Protein AF-A0A3L7LS64-F1 (afdb_monomer)

pLDDT: mean 93.47, std 5.41, range [69.38, 98.62]

Solvent-accessible surface area (backbone atoms only — not comparable to full-atom values): 7536 Å² total; per-residue (Å²): 107,69,66,43,49,52,45,45,71,52,63,75,71,38,82,45,77,49,74,37,39,55,90,78,47,45,73,54,50,40,78,74,28,48,90,28,29,52,50,44,81,77,49,72,58,97,64,29,41,31,31,40,27,45,29,77,42,66,47,90,64,60,78,77,78,52,58,44,73,52,77,53,92,98,41,78,44,60,40,48,89,90,46,57,61,70,90,49,86,47,72,65,60,53,55,55,57,70,68,57,89,62,86,88,77,84,92,80,82,73,86,83,44,66,56,39,58,78,80,71,103

Secondary structure (DSSP, 8-state):
-HHHHHHHHSPTT-EEEEEEEGGGTGGGHHHHHTTTS--EEEE--TTEEEEEEE--SPPP--GGGG-EEEEETTEEEEE-TT-TTTTS--HHHHHHHTT--S---S----TT-TTTHHHH-

Nearest PDB structures (foldseek):
  2pjd-assembly1_A  TM=9.476E-01  e=3.752E-12  Escherichia coli
  4dcm-assembly1_A  TM=8.212E-01  e=9.074E-04  Escherichia coli K-12
  3dmh-assembly1_A  TM=8.478E-01  e=9.667E-04  Thermus thermophilus HB8
  7yri-assembly2_C  TM=6.761E-01  e=1.435E-01  Homo sapiens
  7yri-assembly2_A  TM=6.760E-01  e=3.267E-01  Homo sapiens

Sequence (121 aa):
FQLTNLLSLLPLGCDVFVVGENRSGVRSAEPMLAAWCPLAKIDSAQRCGLYHGELVQQPRFNAGAFWQSYSLEDVVIKTLPGVFSRDGMDNGSQLLLSTFDRPLQGHVADIGCGGGVLSAV

Radius of gyration: 20.13 Å; Cα contacts (8 Å, |Δi|>4): 161; chains: 1; bounding box: 43×32×56 Å

Foldseek 3Di:
DVVLVVLQPDDFFDKDKQKDAQVVPSVVCQVVCCVFWHWDFDDDDDRMTIIMTTGHHHHDDDQVVQWDWDDDPPDIFIAGPPFPPRPHDDPVLVVVVVPDPDDDDDDDDDDSCGSVVSVVD

Structure (mmCIF, N/CA/C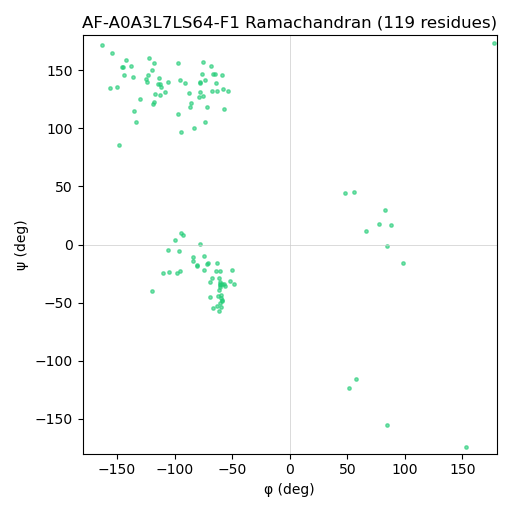/O backbone):
data_AF-A0A3L7LS64-F1
#
_entry.id   AF-A0A3L7LS64-F1
#
loop_
_atom_site.group_PDB
_atom_site.id
_atom_site.type_symbol
_atom_site.label_atom_id
_atom_site.label_alt_id
_atom_site.label_comp_id
_atom_site.label_asym_id
_atom_site.label_entity_id
_atom_site.label_seq_id
_atom_site.pdbx_PDB_ins_code
_atom_site.Cartn_x
_atom_site.Cartn_y
_atom_site.Cartn_z
_atom_site.occupancy
_atom_site.B_iso_or_equiv
_atom_site.auth_seq_id
_atom_site.auth_comp_id
_atom_site.auth_asym_id
_atom_site.auth_atom_id
_atom_site.pdbx_PDB_model_num
ATOM 1 N N . PHE A 1 1 ? 0.029 -4.288 -2.644 1.00 94.62 1 PHE A N 1
ATOM 2 C CA . PHE A 1 1 ? -1.428 -4.254 -2.882 1.00 94.62 1 PHE A CA 1
ATOM 3 C C . PHE A 1 1 ? -1.777 -3.438 -4.121 1.00 94.62 1 PHE A C 1
ATOM 5 O O . PHE A 1 1 ? -2.070 -4.042 -5.140 1.00 94.62 1 PHE A O 1
ATOM 12 N N . GLN A 1 2 ? -1.720 -2.098 -4.075 1.00 96.88 2 GLN A N 1
ATOM 13 C CA . GLN A 1 2 ? -2.208 -1.245 -5.174 1.00 96.88 2 GLN A CA 1
ATOM 14 C C . GLN A 1 2 ? -1.436 -1.451 -6.483 1.00 96.88 2 GLN A C 1
ATOM 16 O O . GLN A 1 2 ? -2.048 -1.768 -7.495 1.00 96.88 2 GLN A O 1
ATOM 21 N N . LEU A 1 3 ? -0.102 -1.356 -6.447 1.00 96.25 3 LEU A N 1
ATOM 22 C CA . LEU A 1 3 ? 0.736 -1.542 -7.638 1.00 96.25 3 LEU A CA 1
ATOM 23 C C . LEU A 1 3 ? 0.541 -2.930 -8.257 1.00 96.25 3 LEU A C 1
ATOM 25 O O . LEU A 1 3 ? 0.270 -3.046 -9.441 1.00 96.25 3 LEU A O 1
ATOM 29 N N . THR A 1 4 ? 0.577 -3.984 -7.441 1.00 96.38 4 THR A N 1
ATOM 30 C CA . THR A 1 4 ? 0.328 -5.357 -7.905 1.00 96.38 4 THR A CA 1
ATOM 31 C C . THR A 1 4 ? -1.069 -5.545 -8.499 1.00 96.38 4 THR A C 1
ATOM 33 O O . THR A 1 4 ? -1.212 -6.298 -9.449 1.00 96.38 4 THR A O 1
ATOM 36 N N . ASN A 1 5 ? -2.092 -4.862 -7.973 1.00 97.94 5 ASN A N 1
ATOM 37 C CA . ASN A 1 5 ? -3.441 -4.897 -8.539 1.00 97.94 5 ASN A CA 1
ATOM 38 C C . ASN A 1 5 ? -3.472 -4.227 -9.917 1.00 97.94 5 ASN A C 1
ATOM 40 O O . ASN A 1 5 ? -3.842 -4.854 -10.902 1.00 97.94 5 ASN A O 1
ATOM 44 N N . LEU A 1 6 ? -3.011 -2.976 -10.000 1.00 97.94 6 LEU A N 1
ATOM 45 C CA . LEU A 1 6 ? -3.027 -2.204 -11.243 1.00 97.94 6 LEU A CA 1
ATOM 46 C C . LEU A 1 6 ? -2.200 -2.877 -12.342 1.00 97.94 6 LEU A C 1
ATOM 48 O O . LEU A 1 6 ? -2.709 -3.113 -13.433 1.00 97.94 6 LEU A O 1
ATOM 52 N N . LEU A 1 7 ? -0.956 -3.257 -12.041 1.00 98.00 7 LEU A N 1
ATOM 53 C CA . LEU A 1 7 ? -0.072 -3.898 -13.015 1.00 98.00 7 LEU A CA 1
ATOM 54 C C . LEU A 1 7 ? -0.590 -5.268 -13.477 1.00 98.00 7 LEU A C 1
ATOM 56 O O . LEU A 1 7 ? -0.225 -5.705 -14.559 1.00 98.00 7 LEU A O 1
ATOM 60 N N . SER A 1 8 ? -1.443 -5.948 -12.700 1.00 97.81 8 SER A N 1
ATOM 61 C CA . SER A 1 8 ? -2.069 -7.206 -13.143 1.00 97.81 8 SER A CA 1
ATOM 62 C C . SER A 1 8 ? -3.137 -7.013 -14.230 1.00 97.81 8 SER A C 1
ATOM 64 O O . SER A 1 8 ? -3.510 -7.976 -14.895 1.00 97.81 8 SER A O 1
ATOM 66 N N . LEU A 1 9 ? -3.625 -5.780 -14.408 1.00 98.00 9 LEU A N 1
ATOM 67 C CA . LEU A 1 9 ? -4.721 -5.433 -15.319 1.00 98.00 9 LEU A CA 1
ATOM 68 C C . LEU A 1 9 ? -4.252 -4.628 -16.537 1.00 98.00 9 LEU A C 1
ATOM 70 O O . LEU A 1 9 ? -4.930 -4.617 -17.562 1.00 98.00 9 LEU A O 1
ATOM 74 N N . LEU A 1 10 ? -3.121 -3.928 -16.423 1.00 97.94 10 LEU A N 1
ATOM 75 C CA . LEU A 1 10 ? -2.581 -3.083 -17.487 1.00 97.94 10 LEU A CA 1
ATOM 76 C C . LEU A 1 10 ? -1.915 -3.918 -18.593 1.00 97.94 10 LEU A C 1
ATOM 78 O O . LEU A 1 10 ? -1.345 -4.972 -18.301 1.00 97.94 10 LEU A O 1
ATOM 82 N N . PRO A 1 11 ? -1.973 -3.472 -19.861 1.00 98.06 11 PRO A N 1
ATOM 83 C CA . PRO A 1 11 ? -1.340 -4.181 -20.965 1.00 98.06 11 PRO A CA 1
ATOM 84 C C . PRO A 1 11 ? 0.187 -4.164 -20.833 1.00 98.06 11 PRO A C 1
ATOM 86 O O . PRO A 1 11 ? 0.773 -3.183 -20.380 1.00 98.06 11 PRO A O 1
ATOM 89 N N . LEU A 1 12 ? 0.833 -5.243 -21.280 1.00 98.25 12 LEU A N 1
ATOM 90 C CA . LEU A 1 12 ? 2.287 -5.260 -21.436 1.00 98.25 12 LEU A CA 1
ATOM 91 C C . LEU A 1 12 ? 2.724 -4.163 -22.412 1.00 98.25 12 LEU A C 1
ATOM 93 O O . LEU A 1 12 ? 2.012 -3.860 -23.372 1.00 98.25 12 LEU A O 1
ATOM 97 N N . GLY A 1 13 ? 3.890 -3.581 -22.159 1.00 98.12 13 GLY A N 1
ATOM 98 C CA . GLY A 1 13 ? 4.422 -2.473 -22.944 1.00 98.12 13 GLY A CA 1
ATOM 99 C C . GLY A 1 13 ? 3.911 -1.093 -22.529 1.00 98.12 13 GLY A C 1
ATOM 100 O O . GLY A 1 13 ? 4.302 -0.100 -23.132 1.00 98.12 13 GLY A O 1
ATOM 101 N N . CYS A 1 14 ? 3.026 -0.986 -21.528 1.00 98.19 14 CYS A N 1
ATOM 102 C CA . CYS A 1 14 ? 2.589 0.327 -21.061 1.00 98.19 14 CYS A CA 1
ATOM 103 C C . CYS A 1 14 ? 3.682 1.030 -20.247 1.00 98.19 14 CYS A C 1
ATOM 105 O O . CYS A 1 14 ? 4.341 0.410 -19.405 1.00 98.19 14 CYS A O 1
ATOM 107 N N . ASP A 1 15 ? 3.788 2.344 -20.430 1.00 98.38 15 ASP A N 1
ATOM 108 C CA . ASP A 1 15 ? 4.608 3.194 -19.576 1.00 98.38 15 ASP A CA 1
ATOM 109 C C . ASP A 1 15 ? 4.029 3.278 -18.160 1.00 98.38 15 ASP A C 1
ATOM 111 O O . ASP A 1 15 ? 2.844 3.561 -17.952 1.00 98.38 15 ASP A O 1
ATOM 115 N N . VAL A 1 16 ? 4.893 3.081 -17.170 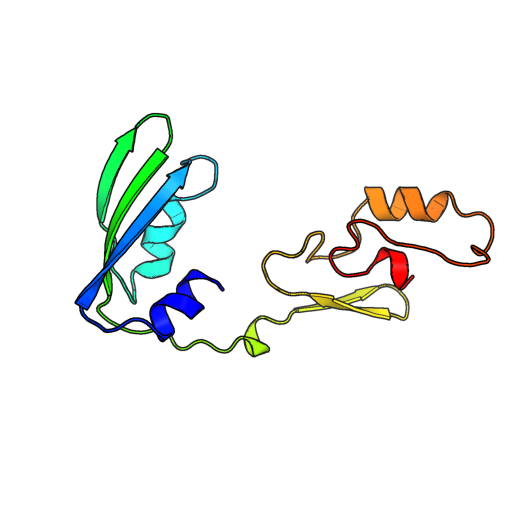1.00 98.25 16 VAL A N 1
ATOM 116 C CA . VAL A 1 16 ? 4.581 3.216 -15.750 1.00 98.25 16 VAL A CA 1
ATOM 117 C C . VAL A 1 16 ? 5.457 4.313 -15.172 1.00 98.25 16 VAL A C 1
ATOM 119 O O . VAL A 1 16 ? 6.684 4.222 -15.169 1.00 98.25 16 VAL A O 1
ATOM 122 N N . PHE A 1 17 ? 4.812 5.340 -14.627 1.00 98.12 17 PHE A N 1
ATOM 123 C CA . PHE A 1 17 ? 5.477 6.406 -13.891 1.00 98.12 17 PHE A CA 1
ATOM 124 C C . PHE A 1 17 ? 5.170 6.281 -12.402 1.00 98.12 17 PHE A C 1
ATOM 126 O O . PHE A 1 17 ? 4.009 6.168 -12.003 1.00 98.12 17 PHE A O 1
ATOM 133 N N . VAL A 1 18 ? 6.209 6.341 -11.570 1.00 98.00 18 VAL A N 1
ATOM 134 C CA . VAL A 1 18 ? 6.074 6.400 -10.111 1.00 98.00 18 VAL A CA 1
ATOM 135 C C . VAL A 1 18 ? 6.666 7.707 -9.615 1.00 98.00 18 VAL A C 1
ATOM 137 O O . VAL A 1 18 ? 7.838 8.001 -9.839 1.00 98.00 18 VAL A O 1
ATOM 140 N N . VAL A 1 19 ? 5.852 8.490 -8.915 1.00 97.38 19 VAL A N 1
ATOM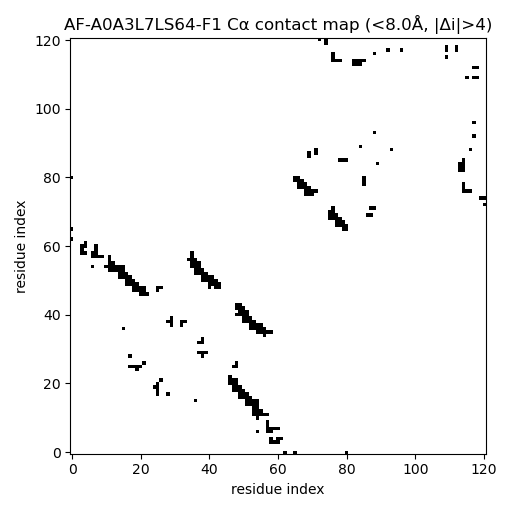 141 C CA . VAL A 1 19 ? 6.249 9.759 -8.305 1.00 97.38 19 VAL A CA 1
ATOM 142 C C . VAL A 1 19 ? 5.924 9.742 -6.820 1.00 97.38 19 VAL A C 1
ATOM 144 O O . VAL A 1 19 ? 4.904 9.200 -6.398 1.00 97.38 19 VAL A O 1
ATOM 147 N N . GLY A 1 20 ? 6.792 10.336 -6.010 1.00 96.88 20 GLY A N 1
ATOM 148 C CA . GLY A 1 20 ? 6.553 10.452 -4.577 1.00 96.88 20 GLY A CA 1
ATOM 149 C C . GLY A 1 20 ? 7.707 11.101 -3.832 1.00 96.88 20 GLY A C 1
ATOM 150 O O . GLY A 1 20 ? 8.775 11.349 -4.395 1.00 96.88 20 GLY A O 1
ATOM 151 N N . GLU A 1 21 ? 7.496 11.368 -2.545 1.00 97.44 21 GLU A N 1
ATOM 152 C CA . GLU A 1 21 ? 8.522 11.931 -1.672 1.00 97.44 21 GLU A CA 1
ATOM 153 C C . GLU A 1 21 ? 9.530 10.853 -1.237 1.00 97.44 21 GLU A C 1
ATOM 155 O O . GLU A 1 21 ? 9.179 9.734 -0.854 1.00 97.44 21 GLU A O 1
ATOM 160 N N . ASN A 1 22 ? 10.813 11.214 -1.218 1.00 93.12 22 ASN A N 1
ATOM 161 C CA . ASN A 1 22 ? 11.908 10.381 -0.725 1.00 93.12 22 ASN A CA 1
ATOM 162 C C . ASN A 1 22 ? 11.691 9.925 0.723 1.00 93.12 22 ASN A C 1
ATOM 164 O O . ASN A 1 22 ? 12.058 8.803 1.061 1.00 93.12 22 ASN A O 1
ATOM 168 N N . ARG A 1 23 ? 11.100 10.779 1.571 1.00 94.12 23 ARG A N 1
ATOM 169 C CA . ARG A 1 23 ? 10.838 10.471 2.987 1.00 94.12 23 ARG A CA 1
ATOM 170 C C . ARG A 1 23 ? 9.590 9.616 3.202 1.00 94.12 23 ARG A C 1
ATOM 172 O O . ARG A 1 23 ? 9.487 8.978 4.240 1.00 94.12 23 ARG A O 1
ATOM 179 N N . SER A 1 24 ? 8.705 9.540 2.209 1.00 94.06 24 SER A N 1
ATOM 180 C CA . SER A 1 24 ? 7.534 8.653 2.208 1.00 94.06 24 SER A CA 1
ATOM 181 C C . SER A 1 24 ? 7.814 7.302 1.545 1.00 94.06 24 SER A C 1
ATOM 183 O O . SER A 1 24 ? 6.897 6.515 1.333 1.00 94.06 24 SER A O 1
ATOM 185 N N . GLY A 1 25 ? 9.077 7.018 1.206 1.00 94.38 25 GLY A N 1
ATOM 186 C CA . GLY A 1 25 ? 9.501 5.694 0.757 1.00 94.38 25 GLY A CA 1
ATOM 187 C C . GLY A 1 25 ? 9.381 5.428 -0.744 1.00 94.38 25 GLY A C 1
ATOM 188 O O . GLY A 1 25 ? 9.491 4.265 -1.128 1.00 94.38 25 GLY A O 1
ATOM 189 N N . VAL A 1 26 ? 9.235 6.456 -1.598 1.00 96.56 26 VAL A N 1
ATOM 190 C CA . VAL A 1 26 ?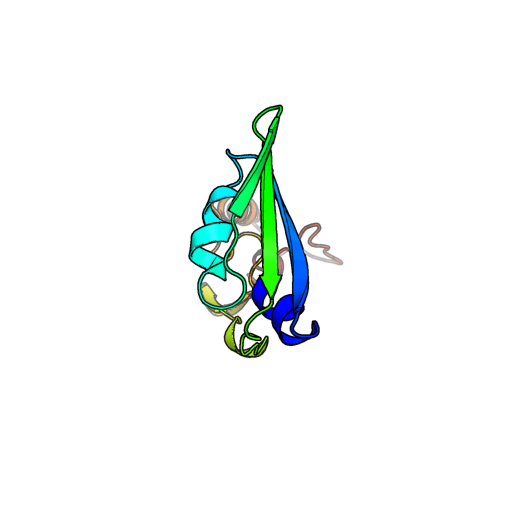 9.139 6.291 -3.072 1.00 96.56 26 VAL A CA 1
ATOM 191 C C . VAL A 1 26 ? 10.274 5.442 -3.663 1.00 96.56 26 VAL A C 1
ATOM 193 O O . VAL A 1 26 ? 10.065 4.688 -4.605 1.00 96.56 26 VAL A O 1
ATOM 196 N N . ARG A 1 27 ? 11.469 5.491 -3.058 1.00 95.62 27 ARG A N 1
ATOM 197 C CA . ARG A 1 27 ? 12.650 4.717 -3.482 1.00 95.62 27 ARG A CA 1
ATOM 198 C C . ARG A 1 27 ? 12.432 3.205 -3.435 1.00 95.62 27 ARG A C 1
ATOM 200 O O . ARG A 1 27 ? 13.118 2.474 -4.135 1.00 95.62 27 ARG A O 1
ATOM 207 N N . SER A 1 28 ? 11.476 2.742 -2.633 1.00 96.88 28 SER A N 1
ATOM 208 C CA . SER A 1 28 ? 11.128 1.322 -2.525 1.00 96.88 28 SER A CA 1
ATOM 209 C C . SER A 1 28 ? 10.419 0.799 -3.775 1.00 96.88 28 SER A C 1
ATOM 211 O O . SER A 1 28 ? 10.346 -0.412 -3.952 1.00 96.88 28 SER A O 1
ATOM 213 N N . ALA A 1 29 ? 9.906 1.679 -4.645 1.00 96.69 29 ALA A N 1
ATOM 214 C CA . ALA A 1 29 ? 9.226 1.278 -5.873 1.00 96.69 29 ALA A CA 1
ATOM 215 C C . ALA A 1 29 ? 10.146 0.490 -6.816 1.00 96.69 29 ALA A C 1
ATOM 217 O O . ALA A 1 29 ? 9.709 -0.497 -7.398 1.00 96.69 29 ALA A O 1
ATOM 218 N N . GLU A 1 30 ? 11.417 0.882 -6.919 1.00 96.00 30 GLU A N 1
ATOM 219 C CA . GLU A 1 30 ? 12.399 0.248 -7.804 1.00 96.00 30 GLU A CA 1
ATOM 220 C C . GLU A 1 30 ? 12.634 -1.237 -7.456 1.00 96.00 30 GLU A C 1
ATOM 222 O O . GLU A 1 30 ? 12.330 -2.089 -8.294 1.00 96.00 30 GLU A O 1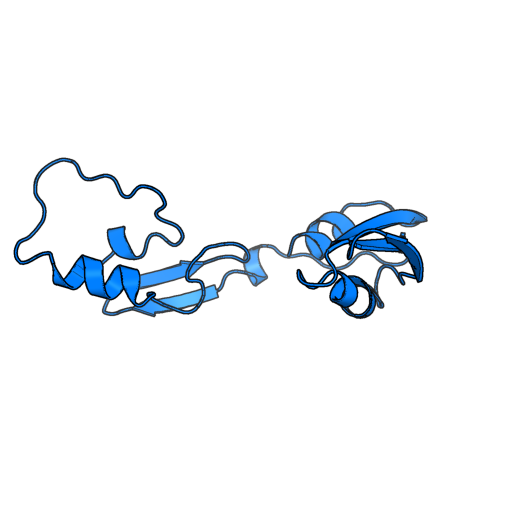
ATOM 227 N N . PRO A 1 31 ? 13.041 -1.615 -6.224 1.00 97.31 31 PRO A N 1
ATOM 228 C CA . PRO A 1 31 ? 13.157 -3.028 -5.864 1.00 97.31 31 PRO A CA 1
ATOM 229 C C . PRO A 1 31 ? 11.801 -3.749 -5.797 1.00 97.31 31 PRO A C 1
ATOM 231 O O . PRO A 1 31 ? 11.742 -4.950 -6.048 1.00 97.31 31 PRO A O 1
ATOM 234 N N . MET A 1 32 ? 10.702 -3.049 -5.485 1.00 96.25 32 MET A N 1
ATOM 235 C CA . MET A 1 32 ? 9.365 -3.655 -5.416 1.00 96.25 32 MET A CA 1
ATOM 236 C C . MET A 1 32 ? 8.834 -4.080 -6.790 1.00 96.25 32 MET A C 1
ATOM 238 O O . MET A 1 32 ? 8.074 -5.045 -6.873 1.00 96.25 32 MET A O 1
ATOM 242 N N . LEU A 1 33 ? 9.203 -3.357 -7.851 1.00 97.12 33 LEU A N 1
ATOM 243 C CA . LEU A 1 33 ? 8.701 -3.578 -9.207 1.00 97.12 33 LEU A CA 1
ATOM 244 C C . LEU A 1 33 ? 9.707 -4.251 -10.142 1.00 97.12 33 LEU A C 1
ATOM 246 O O . LEU A 1 33 ? 9.317 -4.622 -11.244 1.00 97.12 33 LEU A O 1
ATOM 250 N N . ALA A 1 34 ? 10.946 -4.488 -9.705 1.00 97.06 34 ALA A N 1
ATOM 251 C CA . ALA A 1 34 ? 12.041 -5.001 -10.533 1.00 97.06 34 ALA A CA 1
ATOM 252 C C . ALA A 1 34 ? 11.694 -6.231 -11.400 1.00 97.06 34 ALA A C 1
ATOM 254 O O . ALA A 1 34 ? 12.195 -6.351 -12.512 1.00 97.06 34 ALA A O 1
ATOM 255 N N . ALA A 1 35 ? 10.827 -7.132 -10.921 1.00 96.94 35 ALA A N 1
ATOM 256 C CA . ALA A 1 35 ? 10.431 -8.341 -11.652 1.00 96.94 35 ALA A CA 1
ATOM 257 C C . ALA A 1 35 ? 9.346 -8.121 -12.727 1.00 96.94 35 ALA A C 1
ATOM 259 O O . ALA A 1 35 ? 9.149 -8.983 -13.578 1.00 96.94 35 ALA A O 1
ATOM 260 N N . TRP A 1 36 ? 8.609 -7.012 -12.668 1.00 98.00 36 TRP A N 1
ATOM 261 C CA . TRP A 1 36 ? 7.422 -6.760 -13.500 1.00 98.00 36 TRP A CA 1
ATOM 262 C C . TRP A 1 36 ? 7.578 -5.525 -14.376 1.00 98.00 36 TRP A C 1
ATOM 264 O O . TRP A 1 36 ? 7.160 -5.519 -15.528 1.00 98.00 36 TRP A O 1
ATOM 274 N N . CYS A 1 37 ? 8.174 -4.480 -13.815 1.00 98.00 37 CYS A N 1
ATOM 275 C CA . CYS A 1 37 ? 8.372 -3.184 -14.432 1.00 98.00 37 CYS A CA 1
ATOM 276 C C . CYS A 1 37 ? 9.680 -2.590 -13.883 1.00 98.00 37 CYS A C 1
ATOM 278 O O . CYS A 1 37 ? 9.655 -1.887 -12.868 1.00 98.00 37 CYS A O 1
ATOM 280 N N . PRO A 1 38 ? 10.839 -2.931 -14.479 1.00 98.00 38 PRO A N 1
ATOM 281 C CA . PRO A 1 38 ? 12.122 -2.358 -14.094 1.00 98.00 38 PRO A CA 1
ATOM 282 C C . PRO A 1 38 ? 12.078 -0.835 -14.222 1.00 98.00 38 PRO A C 1
ATOM 284 O O . PRO A 1 38 ? 11.890 -0.300 -15.314 1.00 98.00 38 PRO A O 1
ATOM 287 N N . LEU A 1 39 ? 12.226 -0.143 -13.095 1.00 98.12 39 LEU A N 1
ATOM 288 C CA . LEU A 1 39 ? 12.168 1.311 -13.042 1.00 98.12 39 LEU A CA 1
ATOM 289 C C . LEU A 1 39 ? 13.567 1.921 -13.117 1.00 98.12 39 LEU A C 1
ATOM 291 O O . LEU A 1 39 ? 14.493 1.454 -12.460 1.00 98.12 39 LEU A O 1
ATOM 295 N N . ALA A 1 40 ? 13.681 3.033 -13.834 1.00 97.56 40 ALA A N 1
ATOM 296 C CA . ALA A 1 40 ? 14.809 3.946 -13.783 1.00 97.56 40 ALA A CA 1
ATOM 297 C C . ALA A 1 40 ? 14.351 5.291 -13.213 1.00 97.56 40 ALA A C 1
ATOM 299 O O . ALA A 1 40 ? 13.285 5.810 -13.552 1.00 97.56 40 ALA A O 1
ATOM 300 N N . LYS A 1 41 ? 15.164 5.886 -12.342 1.00 97.19 41 LYS A N 1
ATOM 301 C CA . LYS A 1 41 ? 14.919 7.248 -11.869 1.00 97.19 41 LYS A CA 1
ATOM 302 C C . LYS A 1 41 ? 15.221 8.234 -13.000 1.00 97.19 41 LYS A C 1
ATOM 304 O O . LYS A 1 41 ? 16.367 8.321 -13.433 1.00 97.19 41 LYS A O 1
ATOM 309 N N . ILE A 1 42 ? 14.218 8.993 -13.433 1.00 97.31 42 ILE A N 1
ATOM 310 C CA . ILE A 1 42 ? 14.345 9.941 -14.551 1.00 97.31 42 ILE A CA 1
ATOM 311 C C . ILE A 1 42 ? 14.416 11.402 -14.103 1.00 97.31 42 ILE A C 1
ATOM 313 O O . ILE A 1 42 ? 14.981 12.219 -14.821 1.00 97.31 42 ILE A O 1
ATOM 317 N N . ASP A 1 43 ? 13.902 11.738 -12.914 1.00 96.06 43 ASP A N 1
ATOM 318 C CA . ASP A 1 43 ? 14.020 13.092 -12.361 1.00 96.06 43 ASP A CA 1
ATOM 319 C C . ASP A 1 43 ? 13.951 13.102 -10.820 1.00 96.06 43 ASP A C 1
ATOM 321 O O . ASP A 1 43 ? 13.559 12.130 -10.158 1.00 96.06 43 ASP A O 1
ATOM 325 N N . SER A 1 44 ? 14.355 14.216 -10.215 1.00 94.38 44 SER A N 1
ATOM 326 C CA . SER A 1 44 ? 14.075 14.538 -8.820 1.00 94.38 44 SER A CA 1
ATOM 327 C C . SER A 1 44 ? 14.122 16.034 -8.553 1.00 94.38 44 SER A C 1
ATOM 329 O O . SER A 1 44 ? 15.111 16.694 -8.854 1.00 94.38 44 SER A O 1
ATOM 331 N N . ALA A 1 45 ? 13.123 16.524 -7.826 1.00 93.94 45 ALA A N 1
ATOM 332 C CA . ALA A 1 45 ? 13.063 17.890 -7.326 1.00 93.94 45 ALA A CA 1
ATOM 333 C C . ALA A 1 45 ? 12.380 17.915 -5.955 1.00 93.94 45 ALA A C 1
ATOM 335 O O . ALA A 1 45 ? 11.569 17.047 -5.657 1.00 93.94 45 ALA A O 1
ATOM 336 N N . GLN A 1 46 ? 12.700 18.902 -5.111 1.00 89.88 46 GLN A N 1
ATOM 337 C CA . GLN A 1 46 ? 11.979 19.185 -3.854 1.00 89.88 46 GLN A CA 1
ATOM 338 C C . GLN A 1 46 ? 11.723 17.959 -2.955 1.00 89.88 46 GLN A C 1
ATOM 340 O O . GLN A 1 46 ? 10.646 17.789 -2.398 1.00 89.88 46 GLN A O 1
ATOM 345 N N . ARG A 1 47 ? 12.737 17.100 -2.784 1.00 93.56 47 ARG A N 1
ATOM 346 C CA . ARG A 1 47 ? 12.643 15.836 -2.024 1.00 93.56 47 ARG A CA 1
ATOM 347 C C . ARG A 1 47 ? 11.713 14.789 -2.645 1.00 93.56 47 ARG A C 1
ATOM 349 O O . ARG A 1 47 ? 11.537 13.751 -2.018 1.00 93.56 47 ARG A O 1
ATOM 356 N N . CYS A 1 48 ? 11.253 14.963 -3.874 1.00 96.50 48 CYS A N 1
ATOM 357 C CA . CYS A 1 48 ? 10.553 13.955 -4.660 1.00 96.50 48 CYS A CA 1
ATOM 358 C C . CYS A 1 48 ? 11.496 13.218 -5.619 1.00 96.50 48 CYS A C 1
ATOM 360 O O . CYS A 1 48 ? 12.565 13.719 -5.982 1.00 96.50 48 CYS A O 1
ATOM 362 N N . GLY A 1 49 ? 11.108 12.009 -6.007 1.00 97.00 49 GLY A N 1
ATOM 363 C CA . GLY A 1 49 ? 11.717 11.254 -7.099 1.00 97.00 49 GLY A CA 1
ATOM 364 C C . GLY A 1 49 ? 10.653 10.885 -8.124 1.00 97.00 49 GLY A C 1
ATOM 365 O O . GLY A 1 49 ? 9.534 10.544 -7.739 1.00 97.00 49 GLY A O 1
ATOM 366 N N . LEU A 1 50 ? 11.016 10.970 -9.401 1.00 97.94 50 LEU A N 1
ATOM 367 C CA . LEU A 1 50 ? 10.226 10.479 -10.520 1.0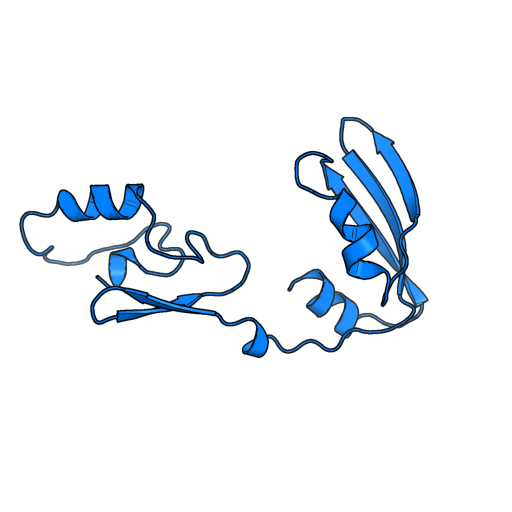0 97.94 50 LEU A CA 1
ATOM 368 C C . LEU A 1 50 ? 10.961 9.300 -11.155 1.00 97.94 50 LEU A C 1
ATOM 370 O O . LEU A 1 50 ? 12.143 9.395 -11.495 1.00 97.94 50 LEU A O 1
ATOM 374 N N . TYR A 1 51 ? 10.239 8.204 -11.311 1.00 98.31 51 TYR A N 1
ATOM 375 C CA . TYR A 1 51 ? 10.718 6.950 -11.862 1.00 98.31 51 TYR A CA 1
ATOM 376 C C . TYR A 1 51 ? 9.851 6.565 -13.052 1.00 98.31 51 TYR A C 1
ATOM 378 O O . TYR A 1 51 ? 8.646 6.821 -13.043 1.00 98.31 51 TYR A O 1
ATOM 386 N N . HIS A 1 52 ? 10.462 5.938 -14.046 1.00 98.50 52 HIS A N 1
ATOM 387 C CA . HIS A 1 52 ? 9.806 5.464 -15.257 1.00 98.50 52 HIS A CA 1
ATOM 388 C C . HIS A 1 52 ? 10.291 4.060 -15.599 1.00 98.50 52 HIS A C 1
ATOM 390 O O . HIS A 1 52 ? 11.453 3.728 -15.373 1.00 98.50 52 HIS A O 1
ATOM 396 N N . GLY A 1 53 ? 9.391 3.241 -16.122 1.00 98.12 53 GLY A N 1
ATOM 397 C CA . GLY A 1 53 ? 9.700 1.943 -16.695 1.00 98.12 53 GLY A CA 1
ATOM 398 C C . GLY A 1 53 ? 8.547 1.453 -17.555 1.00 98.12 53 GLY A C 1
ATOM 399 O O . GLY A 1 53 ? 7.464 2.036 -17.559 1.00 98.12 53 GLY A O 1
ATOM 400 N N . GLU A 1 54 ? 8.780 0.361 -18.266 1.00 98.50 54 GLU A N 1
ATOM 401 C CA . GLU A 1 54 ? 7.773 -0.300 -19.092 1.00 98.50 54 GLU A CA 1
ATOM 402 C C . GLU A 1 54 ? 7.315 -1.591 -18.401 1.00 98.50 54 GLU A C 1
ATOM 404 O O . GLU A 1 54 ? 8.119 -2.301 -17.786 1.00 98.50 54 GLU A O 1
ATOM 409 N N . LEU A 1 55 ? 6.016 -1.895 -18.445 1.00 98.62 55 LEU A N 1
ATOM 410 C CA . LEU A 1 55 ? 5.487 -3.142 -17.890 1.00 98.62 55 LEU A CA 1
ATOM 411 C C . LEU A 1 55 ? 5.863 -4.329 -18.790 1.00 98.62 55 LEU A C 1
ATOM 413 O O . LEU A 1 55 ? 5.250 -4.544 -19.834 1.00 98.62 55 LEU A O 1
ATOM 417 N N . VAL A 1 56 ? 6.830 -5.137 -18.355 1.00 98.44 56 VAL A N 1
ATOM 418 C CA . VAL A 1 56 ? 7.327 -6.306 -19.105 1.00 98.44 56 VAL A CA 1
ATOM 419 C C . VAL A 1 56 ? 6.652 -7.614 -18.693 1.00 98.44 56 VAL A C 1
ATOM 421 O O . VAL A 1 56 ? 6.606 -8.563 -19.473 1.00 98.44 56 VAL A O 1
ATOM 424 N N . GLN A 1 57 ? 6.097 -7.675 -17.480 1.00 97.94 57 GLN A N 1
ATOM 425 C CA . GLN A 1 57 ? 5.378 -8.845 -16.983 1.00 97.94 57 GLN A CA 1
ATOM 426 C C . GLN A 1 57 ? 4.277 -8.442 -15.999 1.00 97.94 57 GLN A C 1
ATOM 428 O O . GLN A 1 57 ? 4.514 -7.681 -15.068 1.00 97.94 57 GLN A O 1
ATOM 433 N N . GLN A 1 58 ? 3.085 -9.026 -16.136 1.00 98.19 58 GLN A N 1
ATOM 434 C CA . GLN A 1 58 ? 1.994 -8.817 -15.183 1.00 98.19 58 GLN A CA 1
ATOM 435 C C . GLN A 1 58 ? 2.204 -9.651 -13.901 1.00 98.19 58 GLN A C 1
ATOM 437 O O . GLN A 1 58 ? 2.448 -10.863 -13.982 1.00 98.19 58 GLN A O 1
ATOM 442 N N . PRO A 1 59 ? 2.076 -9.059 -12.700 1.00 97.31 59 PRO A N 1
ATOM 443 C CA . PRO A 1 59 ? 1.989 -9.820 -11.460 1.00 97.31 59 PRO A CA 1
ATOM 444 C C . PRO A 1 59 ? 0.676 -10.604 -11.379 1.00 97.31 59 PRO A C 1
ATOM 446 O O . PRO A 1 59 ? -0.360 -10.182 -11.891 1.00 97.31 59 PRO A O 1
ATOM 449 N N . ARG A 1 60 ? 0.680 -11.714 -10.631 1.00 96.31 60 ARG A N 1
ATOM 450 C CA . ARG A 1 60 ? -0.570 -12.331 -10.168 1.00 96.31 60 ARG A CA 1
ATOM 451 C C . ARG A 1 60 ? -1.097 -11.547 -8.973 1.00 96.31 60 ARG A C 1
ATOM 453 O O . ARG A 1 60 ? -0.385 -11.383 -7.983 1.00 96.31 60 ARG A O 1
ATOM 460 N N . PHE A 1 61 ? -2.351 -11.116 -9.042 1.00 97.31 61 PHE A N 1
ATOM 461 C CA . PHE A 1 61 ? -3.014 -10.424 -7.945 1.00 97.31 61 PHE A CA 1
ATOM 462 C C . PHE A 1 61 ? -4.216 -11.225 -7.441 1.00 97.31 61 PHE A C 1
ATOM 464 O O . PHE A 1 61 ? -5.075 -11.641 -8.212 1.00 97.31 61 PHE A O 1
ATOM 471 N N . ASN A 1 62 ? -4.276 -11.431 -6.127 1.00 96.94 62 ASN A N 1
ATOM 472 C CA . ASN A 1 62 ? -5.429 -11.997 -5.440 1.00 96.94 62 ASN A CA 1
ATOM 473 C C . ASN A 1 62 ? -5.715 -11.139 -4.208 1.00 96.94 62 ASN A C 1
ATOM 475 O O . ASN A 1 62 ? -4.991 -11.236 -3.220 1.00 96.94 62 ASN A O 1
ATOM 479 N N . ALA A 1 63 ? -6.772 -10.323 -4.250 1.00 95.12 63 ALA A N 1
ATOM 480 C CA . ALA A 1 63 ? -7.161 -9.467 -3.127 1.00 95.12 63 ALA A CA 1
ATOM 481 C C . ALA A 1 63 ? -7.408 -10.269 -1.836 1.00 95.12 63 ALA A C 1
ATOM 483 O O . ALA A 1 63 ? -7.059 -9.806 -0.752 1.00 95.12 63 ALA A O 1
ATOM 484 N N . GLY A 1 64 ? -7.930 -11.495 -1.959 1.00 96.19 64 GLY A N 1
ATOM 485 C CA . GLY A 1 64 ? -8.170 -12.402 -0.840 1.00 96.19 64 GLY A CA 1
ATOM 486 C C . GLY A 1 64 ? -6.902 -12.743 -0.053 1.00 96.19 64 GLY A C 1
ATOM 487 O O . GLY A 1 64 ? -6.949 -12.857 1.166 1.00 96.19 64 GLY A O 1
ATOM 488 N N . ALA A 1 65 ? -5.757 -12.830 -0.737 1.00 95.69 65 ALA A N 1
ATOM 489 C CA . ALA A 1 65 ? -4.471 -13.172 -0.130 1.00 95.69 65 ALA A CA 1
ATOM 490 C C . ALA A 1 65 ? -3.855 -12.035 0.706 1.00 95.69 65 ALA A C 1
ATOM 492 O O . ALA A 1 65 ? -2.862 -12.255 1.392 1.00 95.69 65 ALA A O 1
ATOM 493 N N . PHE A 1 66 ? -4.413 -10.823 0.638 1.00 94.94 66 PHE A N 1
ATOM 494 C CA . PHE A 1 66 ? -3.938 -9.674 1.411 1.00 94.94 66 PHE A CA 1
ATOM 495 C C . PHE A 1 66 ? -4.711 -9.454 2.711 1.00 94.94 66 PHE A C 1
ATOM 497 O O . PHE A 1 66 ? -4.333 -8.570 3.479 1.00 94.94 66 PHE A O 1
ATOM 504 N N . TRP A 1 67 ? -5.776 -10.220 2.963 1.00 94.62 67 TRP A N 1
ATOM 505 C CA . TRP A 1 67 ? -6.441 -10.183 4.259 1.00 94.62 67 TRP A CA 1
ATOM 506 C C . TRP A 1 67 ? -5.492 -10.665 5.347 1.00 94.62 67 TRP A C 1
ATOM 508 O O . TRP A 1 67 ? -4.857 -11.712 5.231 1.00 94.62 67 TRP A O 1
ATOM 518 N N . GLN A 1 68 ? -5.437 -9.892 6.419 1.00 92.94 68 GLN A N 1
ATOM 519 C CA . GLN A 1 68 ? -4.769 -10.259 7.654 1.00 92.94 68 GLN A CA 1
ATOM 520 C C . GLN A 1 68 ? -5.805 -10.299 8.769 1.00 92.94 68 GLN A C 1
ATOM 522 O O . GLN A 1 68 ? -6.859 -9.661 8.684 1.00 92.94 68 GLN A O 1
ATOM 527 N N . SER A 1 69 ? -5.510 -11.064 9.810 1.00 92.75 69 SER A N 1
ATOM 528 C CA . SER A 1 69 ? -6.358 -11.139 10.987 1.00 92.75 69 SER A CA 1
ATOM 529 C C . SER A 1 69 ? -5.528 -11.281 12.243 1.00 92.75 69 SER A C 1
ATOM 531 O O . SER A 1 69 ? -4.508 -11.970 12.232 1.00 92.75 69 SER A O 1
ATOM 533 N N . TYR A 1 70 ? -6.016 -10.691 13.322 1.00 90.06 70 TYR A N 1
ATOM 534 C CA . TYR A 1 70 ? -5.493 -10.890 14.663 1.00 90.06 70 TYR A CA 1
ATOM 535 C C . TYR A 1 70 ? -6.656 -11.020 15.644 1.00 90.06 70 TYR A C 1
ATOM 537 O O . TYR A 1 70 ? -7.759 -10.530 15.390 1.00 90.06 70 TYR A O 1
ATOM 545 N N . SER A 1 71 ? -6.407 -11.713 16.748 1.00 90.19 71 SER A N 1
ATOM 546 C CA . SER A 1 71 ? -7.369 -11.818 17.840 1.00 90.19 71 SER A CA 1
ATOM 547 C C . SER A 1 71 ? -7.124 -10.705 18.844 1.00 90.19 71 SER A C 1
ATOM 549 O O . SER A 1 71 ? -5.975 -10.410 19.181 1.00 90.19 71 SER A O 1
ATOM 551 N N . LEU A 1 72 ? -8.208 -10.120 19.331 1.00 86.94 72 LEU A N 1
ATOM 552 C CA . LEU A 1 72 ? -8.207 -9.181 20.434 1.00 86.94 72 LEU A CA 1
ATOM 553 C C . LEU A 1 72 ? -9.355 -9.562 21.362 1.00 86.94 72 LEU A C 1
ATOM 555 O O . LEU A 1 72 ? -10.511 -9.516 20.953 1.00 86.94 72 LEU A O 1
ATOM 559 N N . GLU A 1 73 ? -9.013 -9.981 22.580 1.00 84.38 73 GLU A N 1
ATOM 560 C CA . GLU A 1 73 ? -9.970 -10.591 23.510 1.00 84.38 73 GLU A CA 1
ATOM 561 C C . GLU A 1 73 ? -10.736 -11.741 22.823 1.00 84.38 73 GLU A C 1
ATOM 563 O O . GLU A 1 73 ? -10.103 -12.649 22.275 1.00 84.38 73 GLU A O 1
ATOM 568 N N . ASP A 1 74 ? -12.069 -11.683 22.803 1.00 88.19 74 ASP A N 1
ATOM 569 C CA . ASP A 1 74 ? -12.941 -12.687 22.184 1.00 88.19 74 ASP A CA 1
ATOM 570 C C . ASP A 1 74 ? -13.344 -12.338 20.734 1.00 88.19 74 ASP A C 1
ATOM 572 O O . ASP A 1 74 ? -14.198 -12.999 20.134 1.00 88.19 74 ASP A O 1
ATOM 576 N N . VAL A 1 75 ? -12.720 -11.315 20.136 1.00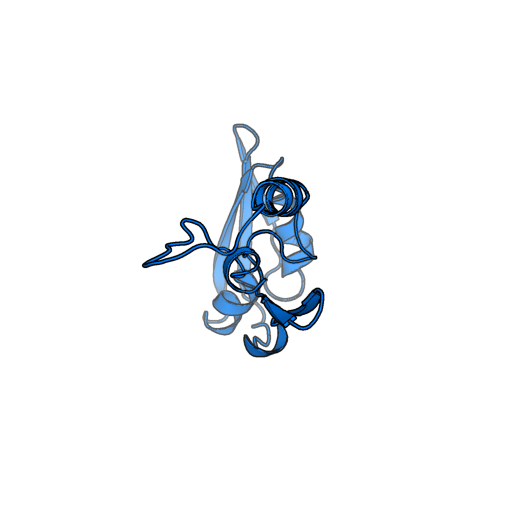 91.25 75 VAL A N 1
ATOM 577 C CA . VAL A 1 75 ? -13.042 -10.820 18.791 1.00 91.25 75 VAL A CA 1
ATOM 578 C C . VAL A 1 75 ? -11.899 -11.083 17.812 1.00 91.25 75 VAL A C 1
ATOM 580 O O . VAL A 1 75 ? -10.720 -10.865 18.092 1.00 91.25 75 VAL A O 1
ATOM 583 N N . VAL A 1 76 ? -12.253 -11.519 16.600 1.00 93.06 76 VAL A N 1
ATOM 584 C CA . VAL A 1 76 ? -11.312 -11.624 15.477 1.00 93.06 76 VAL A CA 1
ATOM 585 C C . VAL A 1 76 ? -11.429 -10.385 14.600 1.00 93.06 76 VAL A C 1
ATOM 587 O O . VAL A 1 76 ? -12.421 -10.208 13.889 1.00 93.06 76 VAL A O 1
ATOM 590 N N . ILE A 1 77 ? -10.383 -9.564 14.592 1.00 91.81 77 ILE A N 1
ATOM 591 C CA . ILE A 1 77 ? -10.290 -8.390 13.728 1.00 91.81 77 ILE A CA 1
ATOM 592 C C . ILE A 1 77 ? -9.692 -8.809 12.389 1.00 91.81 77 ILE A C 1
ATOM 594 O O . ILE A 1 77 ? -8.655 -9.473 12.333 1.00 91.81 77 ILE A O 1
ATOM 598 N N . LYS A 1 78 ? -10.346 -8.416 11.293 1.00 93.56 78 LYS A N 1
ATOM 599 C CA . LYS A 1 78 ? -9.861 -8.619 9.922 1.00 93.56 78 LYS A CA 1
ATOM 600 C C . LYS A 1 78 ? -9.496 -7.280 9.306 1.00 93.56 78 LYS A C 1
ATOM 602 O O . LYS A 1 78 ? -10.253 -6.321 9.409 1.00 93.56 78 LYS A O 1
ATOM 607 N N . THR A 1 79 ? -8.360 -7.220 8.627 1.00 93.56 79 THR A N 1
ATOM 608 C CA . THR A 1 79 ? -7.820 -5.971 8.089 1.00 93.56 79 THR A CA 1
ATOM 609 C C . THR A 1 79 ? -7.161 -6.169 6.728 1.00 93.56 79 THR A C 1
ATOM 611 O O . THR A 1 79 ? -6.774 -7.278 6.348 1.00 93.56 79 THR A O 1
ATOM 614 N N . LEU A 1 80 ? -7.044 -5.070 5.985 1.00 94.00 80 LEU A N 1
ATOM 615 C CA . LEU A 1 80 ? -6.419 -5.001 4.669 1.00 94.00 80 LEU A CA 1
ATOM 616 C C . LEU A 1 80 ? -5.262 -3.986 4.671 1.00 94.00 80 LEU A C 1
ATOM 618 O O . LEU A 1 80 ? -5.196 -3.084 5.518 1.00 94.00 80 LEU A O 1
ATOM 622 N N . PRO A 1 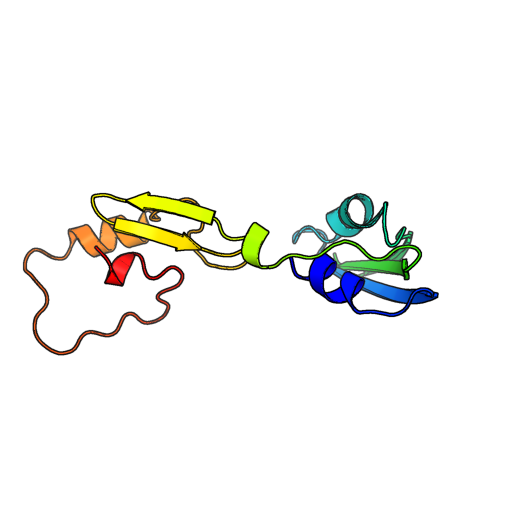81 ? -4.342 -4.073 3.694 1.00 93.94 81 PRO A N 1
ATOM 623 C CA . PRO A 1 81 ? -3.351 -3.032 3.466 1.00 93.94 81 PRO A CA 1
ATOM 624 C C . PRO A 1 81 ? -4.010 -1.655 3.303 1.00 93.94 81 PRO A C 1
ATOM 626 O O . PRO A 1 81 ? -4.953 -1.499 2.536 1.00 93.94 81 PRO A O 1
ATOM 629 N N . GLY A 1 82 ? -3.485 -0.653 4.006 1.00 91.06 82 GLY A N 1
ATOM 630 C CA . GLY A 1 82 ? -4.001 0.722 4.025 1.00 91.06 82 GLY A CA 1
ATOM 631 C C . GLY A 1 82 ? -4.901 1.075 5.215 1.00 91.06 82 GLY A C 1
ATOM 632 O O . GLY A 1 82 ? -5.071 2.258 5.487 1.00 91.06 82 GLY A O 1
ATOM 633 N N . VAL A 1 83 ? -5.419 0.096 5.964 1.00 92.25 83 VAL A N 1
ATOM 634 C CA . VAL A 1 83 ? -6.229 0.359 7.168 1.00 92.25 83 VAL A CA 1
ATOM 635 C C . VAL A 1 83 ? -5.330 0.736 8.358 1.00 92.25 83 VAL A C 1
ATOM 637 O O . VAL A 1 83 ? -4.249 0.159 8.523 1.00 92.25 83 VAL A O 1
ATOM 640 N N . PHE A 1 84 ? -5.764 1.721 9.156 1.00 85.06 84 PHE A N 1
ATOM 641 C CA . PHE A 1 84 ? -5.105 2.150 10.399 1.00 85.06 84 PHE A CA 1
ATOM 642 C C . PHE A 1 84 ? -5.137 1.036 11.458 1.00 85.06 84 PHE A C 1
ATOM 644 O O . PHE A 1 84 ? -6.092 0.267 11.518 1.00 85.06 84 PHE A O 1
ATOM 651 N N . SER A 1 85 ? -4.094 0.955 12.291 1.00 72.56 85 SER A N 1
ATOM 652 C CA . SER A 1 85 ? -3.958 -0.063 13.346 1.00 72.56 85 SER A CA 1
ATOM 653 C C . SER A 1 85 ? -4.059 -1.513 12.841 1.00 72.56 85 SER A C 1
ATOM 655 O O . SER A 1 85 ? -4.756 -2.363 13.394 1.00 72.56 85 SER A O 1
ATOM 657 N N . ARG A 1 86 ? -3.357 -1.803 11.736 1.00 69.38 86 ARG A N 1
ATOM 658 C CA . ARG A 1 86 ? -3.354 -3.132 11.102 1.00 69.38 86 ARG A CA 1
ATOM 659 C C . ARG A 1 86 ? -2.840 -4.244 12.020 1.00 69.38 86 ARG A C 1
ATOM 661 O O . ARG A 1 86 ? -3.310 -5.369 11.914 1.00 69.38 86 ARG A O 1
ATOM 668 N N . ASP A 1 87 ? -1.905 -3.920 12.906 1.00 71.06 87 ASP A N 1
ATOM 669 C CA . ASP A 1 87 ? -1.145 -4.918 13.666 1.00 71.06 87 ASP A CA 1
ATOM 670 C C . ASP A 1 87 ? -1.671 -5.126 15.099 1.00 71.06 87 ASP A C 1
ATOM 672 O O . ASP A 1 87 ? -1.074 -5.873 15.871 1.00 71.06 87 ASP A O 1
ATOM 676 N N . GLY A 1 88 ? -2.773 -4.472 15.477 1.00 76.50 88 GLY A N 1
ATOM 677 C CA . GLY A 1 88 ? -3.342 -4.575 16.821 1.00 76.50 88 GLY A CA 1
ATOM 678 C C . GLY A 1 88 ? -4.133 -3.337 17.222 1.00 76.50 88 GLY A C 1
ATOM 679 O O . GLY A 1 88 ? -4.298 -2.416 16.427 1.00 76.50 88 GLY A O 1
ATOM 680 N N . MET A 1 89 ? -4.592 -3.297 18.471 1.00 82.50 89 MET A N 1
ATOM 681 C CA . MET A 1 89 ? -5.181 -2.094 19.062 1.00 82.50 89 MET A CA 1
ATOM 682 C C . MET A 1 89 ? -4.083 -1.086 19.421 1.00 82.50 89 MET A C 1
ATOM 684 O O . MET A 1 89 ? -3.132 -1.436 20.120 1.00 82.50 89 MET A O 1
ATOM 688 N N . ASP A 1 90 ? -4.216 0.160 18.966 1.00 88.44 90 ASP A N 1
ATOM 689 C CA . ASP A 1 90 ? -3.275 1.221 19.316 1.00 88.44 90 ASP A CA 1
ATOM 690 C C . ASP A 1 90 ? -3.487 1.731 20.753 1.00 88.44 90 ASP A C 1
ATOM 692 O O . ASP A 1 90 ? -4.573 1.638 21.328 1.00 88.44 90 ASP A O 1
ATOM 696 N N . ASN A 1 91 ? -2.438 2.320 21.331 1.00 90.12 91 ASN A N 1
ATOM 697 C CA . ASN A 1 91 ? -2.465 2.818 22.709 1.00 90.12 91 ASN A CA 1
ATOM 698 C C . ASN A 1 91 ? -3.508 3.927 22.933 1.00 90.12 91 ASN A C 1
ATOM 700 O O . ASN A 1 91 ? -4.000 4.082 24.049 1.00 90.12 91 ASN A O 1
ATOM 704 N N . GLY A 1 92 ? -3.835 4.713 21.902 1.00 91.50 92 GLY A N 1
ATOM 705 C CA . GLY A 1 92 ? -4.868 5.743 21.979 1.00 91.50 92 GLY A CA 1
ATOM 706 C C . GLY A 1 92 ? -6.257 5.126 22.109 1.00 91.50 92 GLY A C 1
ATOM 707 O O . GLY A 1 92 ? -7.016 5.529 22.989 1.00 91.50 92 GLY A O 1
ATOM 708 N N . SER A 1 93 ? -6.550 4.100 21.308 1.00 90.81 93 SER A N 1
ATOM 709 C CA . SER A 1 93 ? -7.781 3.307 21.432 1.00 90.81 93 SER A CA 1
ATOM 710 C C . SER A 1 93 ? -7.895 2.629 22.802 1.00 90.81 93 SER A C 1
ATOM 712 O O . SER A 1 93 ? -8.950 2.710 23.427 1.00 90.81 93 SER A O 1
ATOM 714 N N . GLN A 1 94 ? -6.809 2.039 23.320 1.00 90.50 94 GLN A N 1
ATOM 715 C CA . GLN A 1 94 ? -6.788 1.460 24.676 1.00 90.50 94 GLN A CA 1
ATOM 716 C C . GLN A 1 94 ? -7.099 2.506 25.752 1.00 90.50 94 GLN A C 1
ATOM 718 O O . GLN A 1 94 ? -7.911 2.268 26.647 1.00 90.50 94 GLN A O 1
ATOM 723 N N . LEU A 1 95 ? -6.467 3.680 25.658 1.00 93.94 95 LEU A N 1
ATOM 724 C CA . LEU A 1 95 ? -6.698 4.767 26.599 1.00 93.94 95 LEU A CA 1
ATOM 725 C C . LEU A 1 95 ? -8.149 5.248 26.542 1.00 93.94 95 LEU A C 1
ATOM 727 O O . LEU A 1 95 ? -8.759 5.420 27.593 1.00 93.94 95 LEU A O 1
ATOM 731 N N . LEU A 1 96 ? -8.715 5.419 25.345 1.00 92.69 96 LEU A N 1
ATOM 732 C CA . LEU A 1 96 ? -10.116 5.803 25.179 1.00 92.69 96 LEU A CA 1
ATOM 733 C C . LEU A 1 96 ? -11.052 4.779 25.830 1.00 92.69 96 LEU A C 1
ATOM 735 O O . LEU A 1 96 ? -11.909 5.167 26.621 1.00 92.69 96 LEU A O 1
ATOM 739 N N . LEU A 1 97 ? -10.851 3.487 25.561 1.00 90.12 97 LEU A N 1
ATOM 740 C CA . LEU A 1 97 ? -11.678 2.425 26.138 1.00 90.12 97 LEU A CA 1
ATOM 741 C C . LEU A 1 97 ? -11.613 2.397 27.665 1.00 90.12 97 LEU A C 1
ATOM 743 O O . LEU A 1 97 ? -12.636 2.209 28.317 1.00 90.12 97 LEU A O 1
ATOM 747 N N . SER A 1 98 ? -10.443 2.686 28.243 1.00 91.88 98 SER A N 1
ATOM 748 C CA . SER A 1 98 ? -10.279 2.764 29.700 1.00 91.88 98 SER A CA 1
ATOM 749 C C . SER A 1 98 ? -11.102 3.877 30.367 1.00 91.88 98 SER A C 1
ATOM 751 O O . SER A 1 98 ? -11.274 3.859 31.585 1.00 91.88 98 SER A O 1
ATOM 753 N N . THR A 1 99 ? -11.616 4.842 29.592 1.00 94.19 99 THR A N 1
ATOM 754 C CA . THR A 1 99 ? -12.472 5.922 30.112 1.00 94.19 99 THR A CA 1
ATOM 755 C C . THR A 1 99 ? -13.945 5.535 30.232 1.00 94.19 99 THR A C 1
ATOM 757 O O . THR A 1 99 ? -14.691 6.240 30.911 1.00 94.19 99 THR A O 1
ATOM 760 N N . PHE A 1 100 ? -14.373 4.430 29.611 1.00 90.56 100 PHE A N 1
ATOM 761 C CA . PHE A 1 100 ? -15.742 3.938 29.737 1.00 90.56 100 PHE A CA 1
ATOM 762 C C . PHE A 1 100 ? -15.877 3.110 31.016 1.00 90.56 100 PHE A C 1
ATOM 764 O O . PHE A 1 100 ? -15.518 1.938 31.080 1.00 90.56 100 PHE A O 1
ATOM 771 N N . ASP A 1 101 ? -16.426 3.727 32.057 1.00 89.62 101 ASP A N 1
ATOM 772 C CA . ASP A 1 101 ? -16.727 3.084 33.338 1.00 89.62 101 ASP A CA 1
ATOM 773 C C . ASP A 1 101 ? -18.079 2.346 33.331 1.00 89.62 101 ASP A C 1
ATOM 775 O O . ASP A 1 101 ? -18.408 1.612 34.267 1.00 89.62 101 ASP A O 1
ATOM 779 N N . ARG A 1 102 ? -18.887 2.553 32.283 1.00 89.25 102 ARG A N 1
ATOM 780 C CA . ARG A 1 102 ? -20.221 1.968 32.105 1.00 89.25 102 ARG A CA 1
ATOM 781 C C . ARG A 1 102 ? -20.484 1.654 30.632 1.00 89.25 102 ARG A C 1
ATOM 783 O O . ARG A 1 102 ? -19.978 2.368 29.767 1.00 89.25 102 ARG A O 1
ATOM 790 N N . PRO A 1 103 ? -21.344 0.663 30.333 1.00 85.69 103 PRO A N 1
ATOM 791 C CA . PRO A 1 103 ? -21.776 0.404 28.966 1.00 85.69 103 PRO A CA 1
ATOM 792 C C . PRO A 1 103 ? -22.432 1.638 28.339 1.00 85.69 103 PRO A C 1
ATOM 794 O O . PRO A 1 103 ? -23.306 2.265 28.951 1.00 85.69 103 PRO A O 1
ATOM 797 N N . LEU A 1 104 ? -22.037 1.958 27.105 1.00 88.19 104 LEU A N 1
ATOM 798 C CA . LEU A 1 104 ? -22.682 2.998 26.309 1.00 88.19 104 LEU A CA 1
ATOM 799 C C . LEU A 1 104 ? -24.130 2.594 25.998 1.00 88.19 104 LEU A C 1
ATOM 801 O O . LEU A 1 104 ? -24.419 1.437 25.696 1.00 88.19 104 LEU A O 1
ATOM 805 N N . GLN A 1 105 ? -25.051 3.555 26.074 1.00 90.94 105 GLN A N 1
ATOM 806 C CA . GLN A 1 105 ? -26.473 3.342 25.800 1.00 90.94 105 GLN A CA 1
ATOM 807 C C . GLN A 1 105 ? -26.943 4.226 24.646 1.00 90.94 105 GLN A C 1
ATOM 809 O O . GLN A 1 105 ? -26.453 5.338 24.459 1.00 90.94 105 GLN A O 1
ATOM 814 N N . GLY A 1 106 ? -27.947 3.749 23.910 1.00 94.25 106 GLY A N 1
ATOM 815 C CA . GLY A 1 106 ? -28.520 4.464 22.773 1.00 94.25 106 GLY A CA 1
ATOM 816 C C . GLY A 1 106 ? -27.753 4.233 21.470 1.00 94.25 106 GLY A C 1
ATOM 817 O O . GLY A 1 106 ? -27.119 3.199 21.278 1.00 94.25 106 GLY A O 1
ATOM 818 N N . HIS A 1 107 ? -27.864 5.185 20.544 1.00 94.75 107 HIS A N 1
ATOM 819 C CA . HIS A 1 107 ? -27.203 5.108 19.243 1.00 94.75 107 HIS A CA 1
ATOM 820 C C . HIS A 1 107 ? -25.773 5.643 19.334 1.00 94.75 107 HIS A C 1
ATOM 822 O O . HIS A 1 107 ? -25.566 6.802 19.688 1.00 94.75 107 HIS A O 1
ATOM 828 N N . VAL A 1 108 ? -24.803 4.801 18.978 1.00 93.31 108 VAL A N 1
ATOM 829 C CA . VAL A 1 108 ? -23.370 5.121 18.995 1.00 93.31 108 VAL A CA 1
ATOM 830 C C . VAL A 1 108 ? -22.838 5.141 17.563 1.00 93.31 108 VAL A C 1
ATOM 832 O O . VAL A 1 108 ? -23.270 4.349 16.726 1.00 93.31 108 VAL A O 1
ATOM 835 N N . ALA A 1 109 ? -21.907 6.052 17.281 1.00 95.12 109 ALA A N 1
ATOM 836 C CA . ALA A 1 109 ? -21.216 6.141 16.001 1.00 95.12 109 ALA A CA 1
ATOM 837 C C . ALA A 1 109 ? -19.699 6.217 16.221 1.00 95.12 109 ALA A C 1
ATOM 839 O O . ALA A 1 109 ? -19.217 7.109 16.917 1.00 95.12 109 ALA A O 1
ATOM 840 N N . ASP A 1 110 ? -18.962 5.301 15.593 1.00 92.94 110 ASP A N 1
ATOM 841 C CA . ASP A 1 110 ? -17.497 5.259 15.581 1.00 92.94 110 ASP A CA 1
ATOM 842 C C . ASP A 1 110 ? -16.970 5.968 14.324 1.00 92.94 110 ASP A C 1
ATOM 844 O O . ASP A 1 110 ? -16.968 5.433 13.208 1.00 92.94 110 ASP A O 1
ATOM 848 N N . ILE A 1 111 ? -16.603 7.239 14.490 1.00 94.62 111 ILE A N 1
ATOM 849 C CA . ILE A 1 111 ? -16.147 8.097 13.397 1.00 94.62 111 ILE A CA 1
ATOM 850 C C . ILE A 1 111 ? -14.644 7.913 13.206 1.00 94.62 111 ILE A C 1
ATOM 852 O O . ILE A 1 111 ? -13.851 8.247 14.080 1.00 94.62 111 ILE A O 1
ATOM 856 N N . GLY A 1 112 ? -14.253 7.438 12.022 1.00 91.25 112 GLY A N 1
ATOM 857 C CA . GLY A 1 112 ? -12.868 7.040 11.769 1.00 91.25 112 GLY A CA 1
ATOM 858 C C . GLY A 1 112 ? -12.557 5.621 12.248 1.00 91.25 112 GLY A C 1
ATOM 859 O O . GLY A 1 112 ? -11.405 5.332 12.551 1.00 91.25 112 GLY A O 1
ATOM 860 N N . CYS A 1 113 ? -13.565 4.741 12.252 1.00 90.75 113 CYS A N 1
ATOM 861 C CA . CYS A 1 113 ? -13.522 3.376 12.786 1.00 90.75 113 CYS A CA 1
ATOM 862 C C . CYS A 1 113 ? -12.351 2.497 12.317 1.00 90.75 113 CYS A C 1
ATOM 864 O O . CYS A 1 113 ? -12.003 1.530 12.990 1.00 90.75 113 CYS A O 1
ATOM 866 N N . GLY A 1 114 ? -11.719 2.796 11.178 1.00 91.75 114 GLY A N 1
ATOM 867 C CA . GLY A 1 114 ? -10.555 2.055 10.695 1.00 91.75 114 GLY A CA 1
ATOM 868 C C . GLY A 1 114 ? -10.864 0.565 10.524 1.00 91.75 114 GLY A C 1
ATOM 869 O O . GLY A 1 114 ? -11.678 0.195 9.683 1.00 91.75 114 GLY A O 1
ATOM 870 N N . GLY A 1 115 ? -10.200 -0.288 11.311 1.00 88.94 115 GLY A N 1
ATOM 871 C CA . GLY A 1 115 ? -10.462 -1.733 11.355 1.00 88.94 115 GLY A CA 1
ATOM 872 C C . GLY A 1 115 ? -11.708 -2.144 12.152 1.00 88.94 115 GLY A C 1
A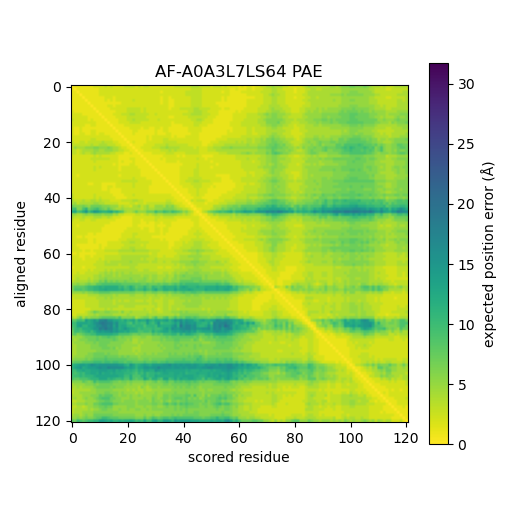TOM 873 O O . GLY A 1 115 ? -11.980 -3.335 12.260 1.00 88.94 115 GLY A O 1
ATOM 874 N N . GLY A 1 116 ? -12.441 -1.185 12.724 1.00 90.19 116 GLY A N 1
ATOM 875 C CA . GLY A 1 116 ? -13.633 -1.405 13.546 1.00 90.19 116 GLY A CA 1
ATOM 876 C C . GLY A 1 116 ? -13.331 -1.873 14.967 1.00 90.19 116 GLY A C 1
ATOM 877 O O . GLY A 1 116 ? -14.215 -2.417 15.615 1.00 90.19 116 GLY A O 1
ATOM 878 N N . VAL A 1 117 ? -12.094 -1.690 15.441 1.00 90.00 117 VAL A N 1
ATOM 879 C CA . VAL A 1 117 ? -11.626 -2.228 16.725 1.00 90.00 117 VAL A CA 1
ATOM 880 C C . VAL A 1 117 ? -12.466 -1.693 17.884 1.00 90.00 117 VAL A C 1
ATOM 882 O O . VAL A 1 117 ? -13.040 -2.491 18.609 1.00 90.00 117 VAL A O 1
ATOM 885 N N . LEU A 1 118 ? -12.601 -0.368 18.008 1.00 89.56 118 LEU A N 1
ATOM 886 C CA . LEU A 1 118 ? -13.368 0.279 19.084 1.00 89.56 118 LEU A CA 1
ATOM 887 C C . LEU A 1 118 ? -14.849 -0.102 19.090 1.00 89.56 118 LEU A C 1
ATOM 889 O O . LEU A 1 118 ? -15.459 -0.161 20.144 1.00 89.56 118 LEU A O 1
ATOM 893 N N . SER A 1 119 ? -15.432 -0.325 17.914 1.00 90.19 119 SER A N 1
ATOM 894 C CA . SER A 1 119 ? -16.835 -0.727 17.790 1.00 90.19 119 SER A CA 1
ATOM 895 C C . SER A 1 119 ? -17.082 -2.185 18.177 1.00 90.19 119 SER A C 1
ATOM 897 O O . SER A 1 119 ? -18.231 -2.566 18.392 1.00 90.19 119 SER A O 1
ATOM 899 N N . ALA A 1 120 ? -16.041 -3.019 18.145 1.00 88.56 120 ALA A N 1
ATOM 900 C CA . ALA A 1 120 ? -16.167 -4.457 18.317 1.00 88.56 120 ALA A CA 1
ATOM 901 C C . ALA A 1 120 ? -15.857 -4.930 19.742 1.00 88.56 120 ALA A C 1
ATOM 903 O O . ALA A 1 120 ? -16.340 -6.001 20.111 1.00 88.56 120 ALA A O 1
ATOM 904 N N . VAL A 1 121 ? -15.064 -4.163 20.499 1.00 83.06 121 VAL A N 1
ATOM 905 C CA . VAL A 1 121 ? -14.730 -4.432 21.907 1.00 83.06 121 VAL A CA 1
ATOM 906 C C . VAL A 1 121 ? -15.575 -3.617 22.880 1.00 83.06 121 VAL A C 1
ATOM 908 O O . VAL A 1 121 ? -16.066 -2.537 22.486 1.00 83.06 121 VAL A O 1
#

Mean predicted aligned error: 4.56 Å